Protein AF-A0A7W5TF70-F1 (afdb_monomer)

Structure (mmCIF, N/CA/C/O backbone):
data_AF-A0A7W5TF70-F1
#
_entry.id   AF-A0A7W5TF70-F1
#
loop_
_atom_site.group_PDB
_atom_site.id
_atom_site.type_symbol
_atom_site.label_atom_id
_atom_site.label_alt_id
_atom_site.label_comp_id
_atom_site.label_asym_id
_atom_site.label_entity_id
_atom_site.label_seq_id
_atom_site.pdbx_PDB_ins_code
_atom_site.Cartn_x
_atom_site.Cartn_y
_atom_site.Cartn_z
_atom_site.occupancy
_atom_site.B_iso_or_equiv
_atom_site.auth_seq_id
_atom_site.auth_comp_id
_atom_site.auth_asym_id
_atom_site.auth_atom_id
_atom_site.pdbx_PDB_model_num
ATOM 1 N N . MET A 1 1 ? -2.219 13.545 13.052 1.00 71.56 1 MET A N 1
ATOM 2 C CA . MET A 1 1 ? -1.804 12.724 11.892 1.00 71.56 1 MET A CA 1
ATOM 3 C C . MET A 1 1 ? -2.432 11.333 11.881 1.00 71.56 1 MET A C 1
ATOM 5 O O . MET A 1 1 ? -3.115 11.033 10.917 1.00 71.56 1 MET A O 1
ATOM 9 N N . SER A 1 2 ? -2.306 10.523 12.945 1.00 83.38 2 SER A N 1
ATOM 10 C CA . SER A 1 2 ? -2.897 9.164 13.016 1.00 83.38 2 SER A CA 1
ATOM 11 C C . SER A 1 2 ? -4.393 9.092 12.643 1.00 83.38 2 SER A C 1
ATOM 13 O O . SER A 1 2 ? -4.776 8.265 11.820 1.00 83.38 2 SER A O 1
ATOM 15 N N . ALA A 1 3 ? -5.228 10.006 13.156 1.00 87.38 3 ALA A N 1
ATOM 16 C CA . ALA A 1 3 ? -6.656 10.054 12.816 1.00 87.38 3 ALA A CA 1
ATOM 17 C C . ALA A 1 3 ? -6.916 10.280 11.312 1.00 87.38 3 ALA A C 1
ATOM 19 O O . ALA A 1 3 ? -7.697 9.546 10.719 1.00 87.38 3 ALA A O 1
ATOM 20 N N . ALA A 1 4 ? -6.196 11.215 10.682 1.00 90.50 4 ALA A N 1
ATOM 21 C CA . ALA A 1 4 ? -6.334 11.504 9.253 1.00 90.50 4 ALA A CA 1
ATOM 22 C C . ALA A 1 4 ? -5.944 10.300 8.379 1.00 90.50 4 ALA A C 1
ATOM 24 O O . ALA A 1 4 ? -6.617 9.988 7.404 1.00 90.50 4 ALA A O 1
ATOM 25 N N . PHE A 1 5 ? -4.886 9.576 8.755 1.00 88.06 5 PHE A N 1
ATOM 26 C CA . PHE A 1 5 ? -4.486 8.344 8.069 1.00 88.06 5 PHE A CA 1
ATOM 27 C C . PHE A 1 5 ? -5.576 7.269 8.162 1.00 88.06 5 PHE A C 1
ATOM 29 O O . PHE A 1 5 ? -5.927 6.652 7.158 1.00 88.06 5 PHE A O 1
ATOM 36 N N . ARG A 1 6 ? -6.145 7.066 9.357 1.00 88.44 6 ARG A N 1
ATOM 37 C CA . ARG A 1 6 ? -7.239 6.105 9.556 1.00 88.44 6 ARG A CA 1
ATOM 38 C C . ARG A 1 6 ? -8.481 6.480 8.751 1.00 88.44 6 ARG A C 1
ATOM 40 O O . ARG A 1 6 ? -9.089 5.598 8.159 1.00 88.44 6 ARG A O 1
ATOM 47 N N . GLU A 1 7 ? -8.827 7.761 8.702 1.00 92.69 7 GLU A N 1
ATOM 48 C CA . GLU A 1 7 ? -9.972 8.266 7.943 1.00 92.69 7 GLU A CA 1
ATOM 49 C C . GLU A 1 7 ? -9.795 8.049 6.434 1.00 92.69 7 GLU A C 1
ATOM 51 O O . GLU A 1 7 ? -10.633 7.411 5.794 1.00 92.69 7 GLU A O 1
ATOM 56 N N . VAL A 1 8 ? -8.662 8.480 5.868 1.00 92.44 8 VAL A N 1
ATOM 57 C CA . VAL A 1 8 ? -8.370 8.313 4.435 1.00 92.44 8 VAL A CA 1
ATOM 58 C C . VAL A 1 8 ? -8.392 6.834 4.049 1.00 92.44 8 VAL A C 1
ATOM 60 O O . VAL A 1 8 ? -9.050 6.453 3.076 1.00 92.44 8 VAL A O 1
ATOM 63 N N . PHE A 1 9 ? -7.732 5.979 4.833 1.00 91.25 9 PHE A N 1
ATOM 64 C CA . PHE A 1 9 ? -7.639 4.549 4.545 1.00 91.25 9 PHE A CA 1
ATOM 65 C C . PHE A 1 9 ? -8.844 3.731 5.005 1.00 91.25 9 PHE A C 1
ATOM 67 O O . PHE A 1 9 ? -8.871 2.526 4.762 1.00 91.25 9 PHE A O 1
ATOM 74 N N . ALA A 1 10 ? -9.870 4.340 5.601 1.00 90.81 10 ALA A N 1
ATOM 75 C CA . ALA A 1 10 ? -11.168 3.689 5.755 1.00 90.81 10 ALA A CA 1
ATOM 76 C C . ALA A 1 10 ? -11.865 3.552 4.390 1.00 90.81 10 ALA A C 1
ATOM 78 O O . ALA A 1 10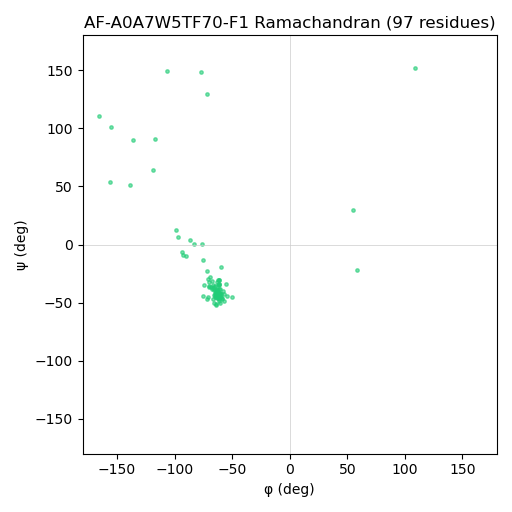 ? -12.489 2.526 4.101 1.00 90.81 10 ALA A O 1
ATOM 79 N N . THR A 1 11 ? -11.691 4.546 3.516 1.00 93.94 11 THR A N 1
ATOM 80 C CA . THR A 1 11 ? -12.325 4.588 2.194 1.00 93.94 11 THR A CA 1
ATOM 81 C C . THR A 1 11 ? -11.633 3.672 1.184 1.00 93.94 11 THR A C 1
ATOM 83 O O . THR A 1 11 ? -10.419 3.464 1.217 1.00 93.94 11 THR A O 1
ATOM 86 N N . ALA A 1 12 ? -12.397 3.130 0.233 1.00 91.31 12 ALA A N 1
ATOM 87 C CA . ALA A 1 12 ? -11.836 2.329 -0.854 1.00 91.31 12 ALA A CA 1
ATOM 88 C C . ALA A 1 12 ? -10.945 3.171 -1.790 1.00 91.31 12 ALA A C 1
ATOM 90 O O . ALA A 1 12 ? -9.909 2.697 -2.255 1.00 91.31 12 ALA A O 1
ATOM 91 N N . SER A 1 13 ? -11.313 4.430 -2.036 1.00 91.94 13 SER A N 1
ATOM 92 C CA . SER A 1 13 ? -10.537 5.354 -2.873 1.00 91.94 13 SER A CA 1
ATOM 93 C C . SER A 1 13 ? -9.189 5.703 -2.246 1.00 91.94 13 SER A C 1
ATOM 95 O O . SER A 1 13 ? -8.172 5.639 -2.930 1.00 91.94 13 SER A O 1
ATOM 97 N N . GLY A 1 14 ? -9.147 5.983 -0.939 1.00 93.44 14 GLY A N 1
ATOM 98 C CA . GLY A 1 14 ? -7.894 6.266 -0.236 1.00 93.44 14 GLY A CA 1
ATOM 99 C C . GLY A 1 14 ? -6.920 5.090 -0.275 1.00 93.44 14 GLY A C 1
ATOM 100 O O . GLY A 1 14 ? -5.726 5.287 -0.495 1.00 93.44 14 GLY A O 1
ATOM 101 N N . LYS A 1 15 ? -7.428 3.854 -0.163 1.00 94.12 15 LYS A N 1
ATOM 102 C CA . LYS A 1 15 ? -6.618 2.638 -0.349 1.00 94.12 15 LYS A CA 1
ATOM 103 C C . LYS A 1 15 ? -6.044 2.571 -1.766 1.00 94.12 15 LYS A C 1
ATOM 105 O O . LYS A 1 15 ? -4.843 2.380 -1.914 1.00 94.12 15 LYS A O 1
ATOM 110 N N . ARG A 1 16 ? -6.862 2.778 -2.807 1.00 91.88 16 ARG A N 1
ATOM 111 C CA . ARG A 1 16 ? -6.396 2.755 -4.210 1.00 91.88 16 ARG A CA 1
ATOM 112 C C . ARG A 1 16 ? -5.304 3.791 -4.475 1.00 91.88 16 ARG A C 1
ATOM 114 O O . ARG A 1 16 ? -4.279 3.449 -5.054 1.00 91.88 16 ARG A O 1
ATOM 121 N N . VAL A 1 17 ? -5.496 5.024 -4.004 1.00 93.25 17 VAL A N 1
ATOM 122 C CA . VAL A 1 17 ? -4.502 6.098 -4.155 1.00 93.25 17 VAL A CA 1
ATOM 123 C C . VAL A 1 17 ? -3.195 5.739 -3.452 1.00 93.25 17 VAL A C 1
ATOM 125 O O . VAL A 1 17 ? -2.132 5.906 -4.042 1.00 93.25 17 VAL A O 1
ATOM 128 N N . LEU A 1 18 ? -3.255 5.189 -2.235 1.00 92.50 18 LEU A N 1
ATOM 129 C CA . LEU A 1 18 ? -2.057 4.734 -1.528 1.00 92.50 18 LEU A CA 1
ATOM 130 C C . LEU A 1 18 ? -1.275 3.702 -2.347 1.00 92.50 18 LEU A C 1
ATOM 132 O O . LEU A 1 18 ? -0.064 3.835 -2.503 1.00 92.50 18 LEU A O 1
ATOM 136 N N . PHE A 1 19 ? -1.955 2.688 -2.882 1.00 91.69 19 PHE A N 1
ATOM 137 C CA . PHE A 1 19 ? -1.296 1.657 -3.682 1.00 91.69 19 PHE A CA 1
ATOM 138 C C . PHE A 1 19 ? -0.689 2.219 -4.962 1.00 91.69 19 PHE A C 1
ATOM 140 O O . PHE A 1 19 ? 0.468 1.926 -5.258 1.00 91.69 19 PHE A O 1
ATOM 147 N N . TRP A 1 20 ? -1.412 3.099 -5.651 1.00 92.44 20 TRP A N 1
ATOM 148 C CA . TRP A 1 20 ? -0.881 3.811 -6.807 1.00 92.44 20 TRP A CA 1
ATOM 149 C C . TRP A 1 20 ? 0.389 4.607 -6.454 1.00 92.44 20 TRP A C 1
ATOM 151 O O . TRP A 1 20 ? 1.378 4.540 -7.182 1.00 92.44 20 TRP A O 1
ATOM 161 N N . MET A 1 21 ? 0.417 5.295 -5.304 1.00 93.50 21 MET A N 1
ATOM 162 C CA . MET A 1 21 ? 1.607 6.014 -4.827 1.00 93.50 21 MET A CA 1
ATOM 163 C C . MET A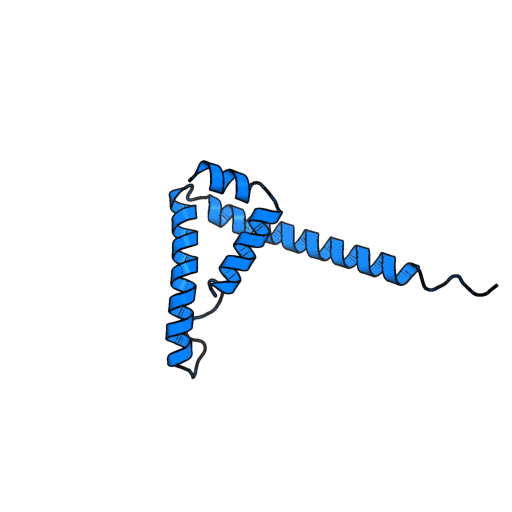 1 21 ? 2.785 5.074 -4.528 1.00 93.50 21 MET A C 1
ATOM 165 O O . MET A 1 21 ? 3.927 5.392 -4.867 1.00 93.50 21 MET A O 1
ATOM 169 N N . LEU A 1 22 ? 2.534 3.918 -3.903 1.00 93.25 22 LEU A N 1
ATOM 170 C CA . LEU A 1 22 ? 3.574 2.924 -3.603 1.00 93.25 22 LEU A CA 1
ATO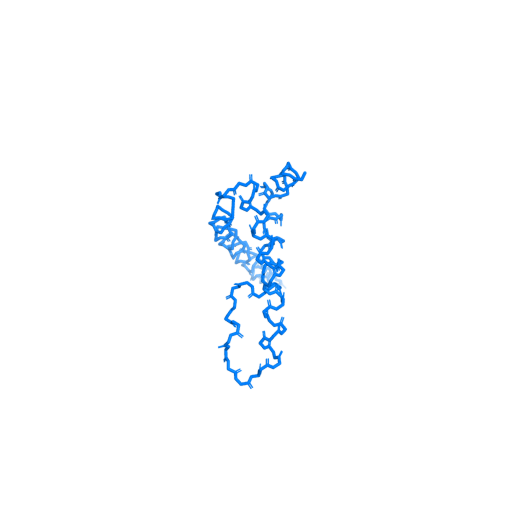M 171 C C . LEU A 1 22 ? 4.153 2.296 -4.882 1.00 93.25 22 LEU A C 1
ATOM 173 O O . LEU A 1 22 ? 5.362 2.056 -4.951 1.00 93.25 22 LEU A O 1
ATOM 177 N N . GLU A 1 23 ? 3.326 2.109 -5.912 1.00 91.19 23 GLU A N 1
ATOM 178 C CA . GLU A 1 23 ? 3.768 1.705 -7.251 1.00 91.19 23 GLU A CA 1
ATOM 179 C C . GLU A 1 23 ? 4.674 2.772 -7.888 1.00 91.19 23 GLU A C 1
ATOM 181 O O . GLU A 1 23 ? 5.752 2.430 -8.376 1.00 91.19 23 GLU A O 1
ATOM 186 N N . GLN A 1 24 ? 4.331 4.066 -7.789 1.00 92.06 24 GLN A N 1
ATOM 187 C CA . GLN A 1 24 ? 5.205 5.150 -8.278 1.00 92.06 24 GLN A CA 1
ATOM 188 C C . GLN A 1 24 ? 6.553 5.197 -7.541 1.00 92.06 24 GLN A C 1
ATOM 190 O O . GLN A 1 24 ? 7.588 5.546 -8.116 1.00 92.06 24 GLN A O 1
ATOM 195 N N . CYS A 1 25 ? 6.559 4.795 -6.268 1.00 93.56 25 CYS A N 1
ATOM 196 C CA . CYS A 1 25 ? 7.770 4.666 -5.464 1.00 93.56 25 CYS A CA 1
ATOM 197 C C . CYS A 1 25 ? 8.598 3.414 -5.808 1.00 93.56 25 CYS A C 1
ATOM 199 O O . CYS A 1 25 ? 9.636 3.198 -5.186 1.00 93.56 25 CYS A O 1
ATOM 201 N N . ALA A 1 26 ? 8.172 2.590 -6.773 1.00 90.00 26 ALA A N 1
ATOM 202 C CA . ALA A 1 26 ? 8.825 1.340 -7.161 1.00 90.00 26 ALA A CA 1
ATOM 203 C C . ALA A 1 26 ? 9.034 0.366 -5.982 1.00 90.00 26 ALA A C 1
ATOM 205 O O . ALA A 1 26 ? 9.988 -0.413 -5.973 1.00 90.00 26 ALA A O 1
ATOM 206 N N . VAL A 1 27 ? 8.151 0.410 -4.973 1.00 90.81 27 VAL A N 1
ATOM 207 C CA . VAL A 1 27 ? 8.255 -0.400 -3.740 1.00 90.81 27 VAL A CA 1
ATOM 208 C C . VAL A 1 27 ? 8.202 -1.899 -4.032 1.00 90.81 27 VAL A C 1
ATOM 210 O O . VAL A 1 27 ? 8.817 -2.682 -3.316 1.00 90.81 27 VAL A O 1
ATOM 213 N N . TYR A 1 28 ? 7.492 -2.287 -5.090 1.00 86.25 28 TYR A N 1
ATOM 214 C CA . TYR A 1 28 ? 7.293 -3.681 -5.488 1.00 86.25 28 TYR A CA 1
ATOM 215 C C . TYR A 1 28 ? 8.255 -4.149 -6.591 1.00 86.25 28 TYR A C 1
ATOM 217 O O . TYR A 1 28 ? 8.083 -5.244 -7.114 1.00 86.25 28 TYR A O 1
ATOM 225 N N . GLN A 1 29 ? 9.233 -3.325 -6.979 1.00 85.75 29 GLN A N 1
ATOM 226 C CA . GLN A 1 29 ? 10.203 -3.651 -8.026 1.00 85.75 29 GLN A CA 1
ATOM 227 C C . GLN A 1 29 ? 11.578 -3.962 -7.433 1.00 85.75 29 GLN A C 1
ATOM 229 O O . GLN A 1 29 ? 11.981 -3.392 -6.417 1.00 85.75 29 GLN A O 1
ATOM 234 N N . GLU A 1 30 ? 12.332 -4.830 -8.101 1.00 82.62 30 GLU A N 1
ATOM 235 C CA . GLU A 1 30 ? 13.733 -5.063 -7.764 1.00 82.62 30 GLU A CA 1
ATOM 236 C C . GLU A 1 30 ? 14.587 -3.863 -8.180 1.00 82.62 30 GLU A C 1
ATOM 238 O O . GLU A 1 30 ? 14.525 -3.391 -9.314 1.00 82.62 30 GLU A O 1
ATOM 243 N N . ALA A 1 31 ? 15.409 -3.359 -7.257 1.00 77.69 31 ALA A N 1
ATOM 244 C CA . ALA A 1 31 ? 16.287 -2.225 -7.541 1.00 77.69 31 ALA A CA 1
ATOM 245 C C . ALA A 1 31 ? 17.463 -2.591 -8.469 1.00 77.69 31 ALA A C 1
ATOM 247 O O . ALA A 1 31 ? 18.009 -1.708 -9.126 1.00 77.69 31 ALA A O 1
ATOM 248 N N . TYR A 1 32 ? 17.841 -3.873 -8.529 1.00 78.38 32 TYR A N 1
ATOM 249 C CA . TYR A 1 32 ? 19.008 -4.382 -9.256 1.00 78.38 32 TYR A CA 1
ATOM 250 C C . TYR A 1 32 ? 18.594 -5.369 -10.357 1.00 78.38 32 TYR A C 1
ATOM 252 O O . TYR A 1 32 ? 18.948 -6.540 -10.313 1.00 78.38 32 TYR A O 1
ATOM 260 N N . ALA A 1 33 ? 17.849 -4.891 -11.354 1.00 77.12 33 ALA A N 1
ATOM 261 C CA . ALA A 1 33 ? 17.372 -5.716 -12.472 1.00 77.12 33 ALA A CA 1
ATOM 262 C C . ALA A 1 33 ? 18.362 -5.833 -13.660 1.00 77.12 33 ALA A C 1
ATOM 264 O O . ALA A 1 33 ? 18.033 -6.450 -14.667 1.00 77.12 33 ALA A O 1
ATOM 265 N N . GLY A 1 34 ? 19.571 -5.261 -13.554 1.00 66.69 34 GLY A N 1
ATOM 266 C CA . GLY A 1 34 ? 20.635 -5.378 -14.565 1.00 66.69 34 GLY A CA 1
ATOM 267 C C . GLY A 1 34 ? 20.941 -4.112 -15.390 1.00 66.69 34 GLY A C 1
ATOM 268 O O . GLY A 1 34 ? 20.108 -3.230 -15.579 1.00 66.69 34 GLY A O 1
ATOM 269 N N . GLU A 1 35 ? 22.204 -4.053 -15.828 1.00 57.28 35 GLU A N 1
ATOM 270 C CA . GLU A 1 35 ? 22.915 -3.172 -16.786 1.00 57.28 35 GLU A CA 1
ATOM 271 C C . GLU A 1 35 ? 22.978 -1.641 -16.601 1.00 57.28 35 GLU A C 1
ATOM 273 O O . GLU A 1 35 ? 23.938 -1.035 -17.077 1.00 57.28 35 GLU A O 1
ATOM 278 N N . LEU A 1 36 ? 22.087 -0.979 -15.857 1.00 60.22 36 LEU A N 1
ATOM 279 C CA . LEU A 1 36 ? 22.139 0.491 -15.709 1.00 60.22 36 LEU A CA 1
ATOM 280 C C . LEU A 1 36 ? 22.380 0.936 -14.256 1.00 60.22 36 LEU A C 1
ATOM 282 O O . LEU A 1 36 ? 21.449 1.200 -13.491 1.00 60.22 36 LEU A O 1
ATOM 286 N N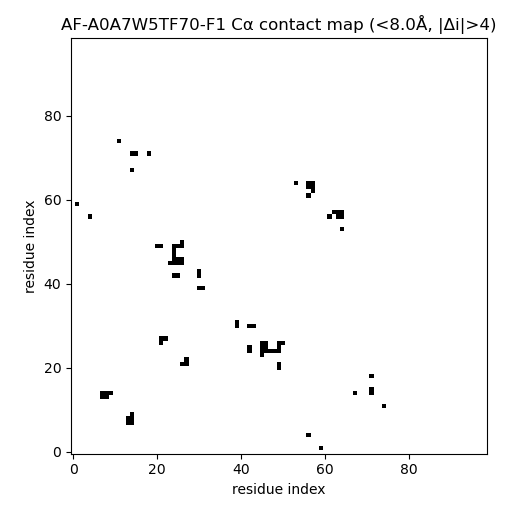 . GLY A 1 37 ? 23.654 1.106 -13.880 1.00 60.50 37 GLY A N 1
ATOM 287 C CA . GLY A 1 37 ? 24.060 1.597 -12.550 1.00 60.50 37 GLY A CA 1
ATOM 288 C C . GLY A 1 37 ? 23.429 2.946 -12.157 1.00 60.50 37 GLY A C 1
ATOM 289 O O . GLY A 1 37 ? 23.035 3.136 -11.007 1.00 60.50 37 GLY A O 1
ATOM 290 N N . ASN A 1 38 ? 23.208 3.852 -13.119 1.00 63.53 38 ASN A N 1
ATOM 291 C CA . ASN A 1 38 ? 22.504 5.121 -12.869 1.00 63.53 38 ASN A CA 1
ATOM 292 C C . ASN A 1 38 ? 21.002 4.940 -12.580 1.00 63.53 38 ASN A C 1
ATOM 294 O O . ASN A 1 38 ? 20.448 5.641 -11.731 1.00 63.53 38 ASN A O 1
ATOM 298 N N . ALA A 1 39 ? 20.336 3.984 -13.234 1.00 73.38 39 ALA A N 1
ATOM 299 C CA . ALA A 1 39 ? 18.919 3.699 -12.996 1.00 73.38 39 ALA A CA 1
ATOM 300 C C . ALA A 1 39 ? 18.685 3.078 -11.606 1.00 73.38 39 ALA A C 1
ATOM 302 O O . ALA A 1 39 ? 17.637 3.292 -10.990 1.00 73.38 39 ALA A O 1
ATOM 303 N N . THR A 1 40 ? 19.690 2.375 -11.080 1.00 81.06 40 THR A N 1
ATOM 304 C CA . THR A 1 40 ? 19.658 1.756 -9.749 1.00 81.06 40 THR A CA 1
ATOM 305 C C . THR A 1 40 ? 19.562 2.813 -8.644 1.00 81.06 40 THR A C 1
ATOM 307 O O . THR A 1 40 ? 18.659 2.754 -7.810 1.00 81.06 40 THR A O 1
ATOM 310 N N . HIS A 1 41 ? 20.434 3.830 -8.651 1.00 82.75 41 HIS A N 1
ATOM 311 C CA . HIS A 1 41 ? 20.421 4.885 -7.626 1.00 82.75 41 HIS A CA 1
ATOM 312 C C . HIS A 1 41 ? 19.126 5.703 -7.635 1.00 82.75 41 HIS A C 1
ATOM 314 O O . HIS A 1 41 ? 18.571 5.999 -6.575 1.00 82.75 41 HIS A O 1
ATOM 320 N N . TYR A 1 42 ? 18.606 6.016 -8.824 1.00 84.56 42 TYR A N 1
ATOM 321 C CA . TYR A 1 42 ? 17.314 6.683 -8.963 1.00 84.56 42 TYR A CA 1
ATOM 322 C C . TYR A 1 42 ? 16.167 5.830 -8.394 1.00 84.56 42 TYR A C 1
ATOM 324 O O . TYR A 1 42 ? 15.326 6.326 -7.640 1.00 84.56 42 TYR A O 1
ATOM 332 N N . THR A 1 43 ? 16.160 4.527 -8.687 1.00 87.00 43 THR A N 1
ATOM 333 C CA . THR A 1 43 ? 15.146 3.587 -8.182 1.00 87.00 43 THR A CA 1
ATOM 334 C C . THR A 1 43 ? 15.216 3.437 -6.665 1.00 87.00 43 THR A C 1
ATOM 336 O O . THR A 1 43 ? 14.189 3.536 -5.995 1.00 87.00 43 THR A O 1
ATOM 339 N N . LEU A 1 44 ? 16.417 3.314 -6.094 1.00 88.44 44 LEU A N 1
ATOM 340 C CA . LEU A 1 44 ? 16.619 3.279 -4.643 1.00 88.44 44 LEU A CA 1
ATOM 341 C C . LEU A 1 44 ? 16.127 4.558 -3.954 1.00 88.44 44 LEU A C 1
ATOM 343 O O . LEU A 1 44 ? 15.535 4.476 -2.874 1.00 88.44 44 LEU A O 1
ATOM 347 N N . GLY A 1 45 ? 16.325 5.723 -4.581 1.00 89.31 45 GLY A N 1
ATOM 348 C CA . GLY A 1 45 ? 15.801 7.003 -4.101 1.00 89.31 45 GLY A CA 1
ATOM 349 C C . GLY A 1 45 ? 14.273 7.010 -4.016 1.00 89.31 45 GLY A C 1
ATOM 350 O O . GLY A 1 45 ? 13.718 7.308 -2.955 1.00 89.31 45 GLY A O 1
ATOM 351 N N . LYS A 1 46 ? 13.588 6.598 -5.092 1.00 91.19 46 LYS A N 1
ATOM 352 C CA . LYS A 1 46 ? 12.117 6.467 -5.121 1.00 91.19 46 LYS A CA 1
ATOM 353 C C . LYS A 1 46 ? 11.607 5.485 -4.065 1.00 91.19 46 LYS A C 1
ATOM 355 O O . LYS A 1 46 ? 10.700 5.810 -3.298 1.00 91.19 46 LYS A O 1
ATOM 360 N N . GLN A 1 47 ? 12.252 4.327 -3.953 1.00 93.62 47 GLN A N 1
ATOM 361 C CA . GLN A 1 47 ? 11.894 3.325 -2.952 1.00 93.62 47 GLN A CA 1
ATOM 362 C C . GLN A 1 47 ? 12.094 3.829 -1.524 1.00 93.62 47 GLN A C 1
ATOM 364 O O . GLN A 1 47 ? 11.336 3.458 -0.630 1.00 93.62 47 GLN A O 1
ATOM 369 N N . GLY A 1 48 ? 13.086 4.692 -1.289 1.00 94.12 48 GLY A N 1
ATOM 370 C CA . GLY A 1 48 ? 13.291 5.341 0.003 1.00 94.12 48 GLY A CA 1
ATOM 371 C C . GLY A 1 48 ? 12.066 6.137 0.457 1.00 94.12 48 GLY A C 1
ATOM 372 O O . GLY A 1 48 ? 11.691 6.059 1.626 1.00 94.12 48 GLY A O 1
ATOM 373 N N . VAL A 1 49 ? 11.402 6.841 -0.462 1.00 93.19 49 VAL A N 1
ATOM 374 C CA . VAL A 1 49 ? 10.163 7.582 -0.173 1.00 93.19 49 VAL A CA 1
ATOM 375 C C . VAL A 1 49 ? 9.021 6.621 0.166 1.00 93.19 49 VAL A C 1
ATOM 377 O O . VAL A 1 49 ? 8.368 6.794 1.195 1.00 93.19 49 VAL A O 1
ATOM 380 N N . GLY A 1 50 ? 8.835 5.562 -0.628 1.00 94.12 50 GLY A N 1
ATOM 381 C CA . GLY A 1 50 ? 7.817 4.541 -0.360 1.00 94.12 50 GLY A CA 1
ATOM 382 C C . GLY A 1 50 ? 8.015 3.830 0.984 1.00 94.12 50 GLY A C 1
ATOM 383 O O . GLY A 1 50 ? 7.066 3.664 1.747 1.00 94.12 50 GLY A O 1
ATOM 384 N N . ARG A 1 51 ? 9.264 3.492 1.336 1.00 95.12 51 ARG A N 1
ATOM 385 C CA . ARG A 1 51 ? 9.608 2.894 2.637 1.00 95.12 51 ARG A CA 1
ATOM 386 C C . ARG A 1 51 ? 9.315 3.829 3.811 1.00 95.12 51 ARG A C 1
ATOM 388 O O . ARG A 1 51 ? 8.840 3.357 4.838 1.00 95.12 51 ARG A O 1
ATOM 395 N N . ARG A 1 52 ? 9.547 5.140 3.670 1.00 94.88 52 ARG A N 1
ATOM 396 C CA . ARG A 1 52 ?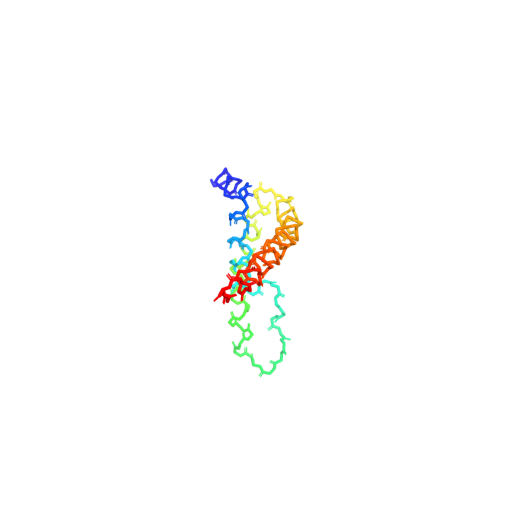 9.184 6.126 4.708 1.00 94.88 52 ARG A CA 1
ATOM 397 C C . ARG A 1 52 ? 7.676 6.202 4.916 1.00 94.88 52 ARG A C 1
ATOM 399 O O . ARG A 1 52 ? 7.235 6.290 6.055 1.00 94.88 52 ARG A O 1
ATOM 406 N N . LEU A 1 53 ? 6.896 6.134 3.837 1.00 92.31 53 LEU A N 1
ATOM 407 C CA . LEU A 1 53 ? 5.440 6.099 3.937 1.00 92.31 53 LEU A CA 1
ATOM 408 C C . LEU A 1 53 ? 4.966 4.837 4.669 1.00 92.31 53 LEU A C 1
ATOM 410 O O . LEU A 1 53 ? 4.166 4.945 5.590 1.00 92.31 53 LEU A O 1
ATOM 414 N N . ILE A 1 54 ? 5.505 3.663 4.324 1.00 93.69 54 ILE A N 1
ATOM 415 C CA . ILE A 1 54 ? 5.189 2.402 5.018 1.00 93.69 54 ILE A CA 1
ATOM 416 C C . ILE A 1 54 ? 5.582 2.467 6.498 1.00 93.69 54 ILE A C 1
ATOM 418 O O . ILE A 1 54 ? 4.794 2.064 7.347 1.00 93.69 54 ILE A O 1
ATOM 422 N N . ALA A 1 55 ? 6.755 3.016 6.821 1.00 94.50 55 ALA A N 1
ATOM 423 C CA . ALA A 1 55 ? 7.187 3.190 8.206 1.00 94.50 55 ALA A CA 1
ATOM 424 C C . ALA A 1 55 ? 6.245 4.114 8.999 1.00 94.50 55 ALA A C 1
ATOM 426 O O . ALA A 1 55 ? 5.999 3.879 10.177 1.00 94.50 55 ALA A O 1
ATOM 427 N N . GLU A 1 56 ? 5.676 5.140 8.362 1.00 92.69 56 GLU A N 1
ATOM 428 C CA . GLU A 1 56 ? 4.673 5.996 9.001 1.00 92.69 56 GLU A CA 1
ATOM 429 C C . GLU A 1 56 ? 3.356 5.243 9.256 1.00 92.69 56 GLU A C 1
ATOM 431 O O . GLU A 1 56 ? 2.745 5.431 10.309 1.00 92.69 56 GLU A O 1
ATOM 436 N N . LEU A 1 57 ? 2.941 4.349 8.346 1.00 92.25 57 LEU A N 1
ATOM 437 C CA . LEU A 1 57 ? 1.798 3.452 8.577 1.00 92.25 57 LEU A CA 1
ATOM 438 C C . LEU A 1 57 ? 2.052 2.526 9.769 1.00 92.25 57 LEU A C 1
ATOM 440 O O . LEU A 1 57 ? 1.195 2.417 10.642 1.00 92.25 57 LEU A O 1
ATOM 444 N N . ASP A 1 58 ? 3.232 1.911 9.815 1.00 93.44 58 ASP A N 1
ATOM 445 C CA . ASP A 1 58 ? 3.651 0.998 10.881 1.00 93.44 58 ASP A CA 1
ATOM 446 C C . ASP A 1 58 ? 3.701 1.702 12.245 1.00 93.44 58 ASP A C 1
ATOM 448 O O . ASP A 1 58 ? 3.168 1.210 13.238 1.00 93.44 58 ASP A O 1
ATOM 452 N N . ARG A 1 59 ? 4.222 2.935 12.278 1.00 93.25 59 ARG A N 1
ATOM 453 C CA . ARG A 1 59 ? 4.241 3.787 13.474 1.00 93.25 59 ARG A CA 1
ATOM 454 C C . ARG A 1 59 ? 2.841 4.117 13.996 1.00 93.25 59 ARG A C 1
ATOM 456 O O . ARG A 1 59 ? 2.662 4.299 15.200 1.00 93.25 59 ARG A O 1
ATOM 463 N N . ILE A 1 60 ? 1.860 4.269 13.106 1.00 91.50 60 ILE A N 1
ATOM 464 C CA . ILE A 1 60 ? 0.466 4.550 13.473 1.00 91.50 60 ILE A CA 1
ATOM 465 C C . ILE A 1 60 ? -0.217 3.297 14.020 1.00 91.50 60 ILE A C 1
ATOM 467 O O . ILE A 1 60 ? -0.974 3.383 14.993 1.00 91.50 60 ILE A O 1
ATOM 471 N N . ASP A 1 61 ? -0.006 2.172 13.343 1.00 90.75 61 ASP A N 1
ATOM 472 C CA . ASP A 1 61 ? -0.591 0.871 13.637 1.00 90.75 61 ASP A CA 1
ATOM 473 C C . ASP A 1 61 ? 0.174 -0.206 12.845 1.00 90.75 61 ASP A C 1
ATOM 475 O O . ASP A 1 61 ? 0.017 -0.281 11.621 1.00 90.75 61 ASP A O 1
ATOM 479 N N . PRO A 1 62 ? 0.952 -1.075 13.516 1.00 93.31 62 PRO A N 1
ATOM 480 C CA . PRO A 1 62 ? 1.783 -2.076 12.843 1.00 93.31 62 PRO A CA 1
ATOM 481 C C . PRO A 1 62 ? 1.001 -3.064 11.969 1.00 93.31 62 PRO A C 1
ATOM 483 O O . PRO A 1 62 ? 1.540 -3.707 11.070 1.00 93.31 62 PRO A O 1
ATOM 486 N N . THR A 1 63 ? -0.307 -3.191 12.204 1.00 93.25 63 THR A N 1
ATOM 487 C CA . THR A 1 63 ? -1.177 -4.085 11.433 1.00 93.25 63 THR A CA 1
ATOM 488 C C . THR A 1 63 ? -1.797 -3.409 10.211 1.00 93.25 63 THR A C 1
ATOM 490 O O . THR A 1 63 ? -2.377 -4.087 9.360 1.00 93.25 63 THR A O 1
ATOM 493 N 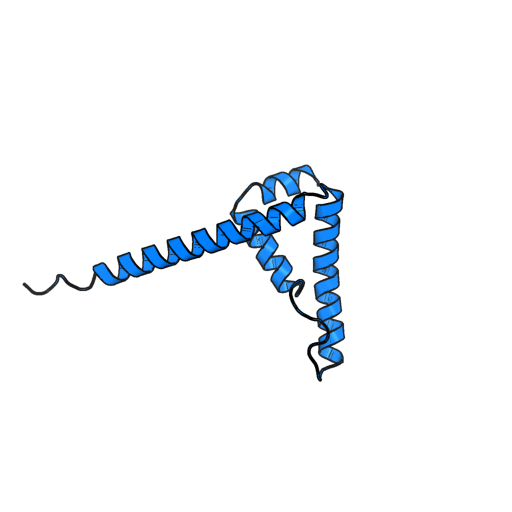N . LEU A 1 64 ? -1.671 -2.085 10.080 1.00 91.00 64 LEU A N 1
ATOM 494 C CA . LEU A 1 64 ? -2.353 -1.305 9.051 1.00 91.00 64 LEU A CA 1
ATOM 495 C C . LEU A 1 64 ? -1.863 -1.650 7.647 1.00 91.00 64 LEU A C 1
ATOM 497 O O . LEU A 1 64 ? -2.681 -1.952 6.781 1.00 91.00 64 LEU A O 1
ATOM 501 N N . TYR A 1 65 ? -0.548 -1.653 7.417 1.00 91.38 65 TYR A N 1
ATOM 502 C CA . TYR A 1 65 ? 0.000 -1.968 6.096 1.00 91.38 65 TYR A CA 1
ATOM 503 C C . TYR A 1 65 ? -0.285 -3.422 5.660 1.00 91.38 65 TYR A C 1
ATOM 505 O O . TYR A 1 65 ? -0.803 -3.602 4.555 1.00 91.38 65 TYR A O 1
ATOM 513 N N . PRO A 1 66 ? -0.098 -4.453 6.513 1.00 92.50 66 PRO A N 1
ATOM 514 C CA . PRO A 1 66 ? -0.548 -5.813 6.206 1.00 92.50 66 PRO A CA 1
ATOM 515 C C . PRO A 1 66 ? -2.040 -5.907 5.854 1.00 92.50 66 PRO A C 1
ATOM 517 O O . PRO A 1 66 ? -2.406 -6.537 4.865 1.00 92.50 66 PRO A O 1
ATOM 520 N N . ARG A 1 67 ? -2.922 -5.239 6.610 1.00 92.12 67 ARG A N 1
ATOM 521 C CA . ARG A 1 67 ? -4.366 -5.233 6.315 1.00 92.12 67 ARG A CA 1
ATOM 522 C C . ARG A 1 67 ? -4.697 -4.542 4.995 1.00 92.12 67 ARG A C 1
ATOM 524 O O . ARG A 1 67 ? -5.606 -4.978 4.293 1.00 92.12 67 ARG A O 1
ATOM 531 N N . LEU A 1 68 ? -3.974 -3.480 4.651 1.00 91.00 68 LEU A N 1
ATOM 532 C CA . LEU A 1 68 ? -4.132 -2.785 3.375 1.00 91.00 68 LEU A CA 1
ATOM 533 C C . LEU A 1 68 ? -3.732 -3.676 2.193 1.00 91.00 68 LEU A C 1
ATOM 535 O O . LEU A 1 68 ? -4.430 -3.668 1.180 1.00 91.00 68 LEU A O 1
ATOM 539 N N . LEU A 1 69 ? -2.667 -4.474 2.335 1.00 90.25 69 LEU A N 1
ATOM 540 C CA . LEU A 1 69 ? -2.232 -5.446 1.321 1.00 90.25 69 LEU A CA 1
ATOM 541 C C . LEU A 1 69 ? -3.277 -6.534 1.053 1.00 90.25 69 LEU A C 1
ATOM 543 O O . LEU A 1 69 ? -3.437 -6.963 -0.086 1.00 90.25 69 LEU A O 1
ATOM 547 N N . LEU A 1 70 ? -4.019 -6.954 2.075 1.00 91.00 70 LEU A N 1
ATOM 548 C CA . LEU A 1 70 ? -5.133 -7.886 1.892 1.00 91.00 70 LEU A CA 1
ATOM 549 C C . LEU A 1 70 ? -6.313 -7.197 1.195 1.00 91.00 70 LEU A C 1
ATOM 551 O O . LEU A 1 70 ? -6.825 -7.696 0.197 1.00 91.00 70 LEU A O 1
ATOM 555 N N . ALA A 1 71 ? -6.679 -5.997 1.650 1.00 89.44 71 ALA A N 1
ATOM 556 C CA . ALA A 1 71 ? -7.812 -5.257 1.101 1.00 89.44 71 ALA A CA 1
ATOM 557 C C . ALA A 1 71 ? -7.651 -4.896 -0.388 1.00 89.44 71 ALA A C 1
ATOM 559 O O . ALA A 1 71 ? -8.646 -4.792 -1.101 1.00 89.44 71 ALA A O 1
ATOM 560 N N . ILE A 1 72 ? -6.427 -4.681 -0.885 1.00 85.94 72 ILE A N 1
ATOM 561 C CA . ILE A 1 72 ? -6.223 -4.355 -2.305 1.00 85.94 72 ILE A CA 1
ATOM 562 C C . ILE A 1 72 ? -6.470 -5.549 -3.226 1.00 85.94 72 ILE A C 1
ATOM 564 O O . ILE A 1 72 ? -6.901 -5.343 -4.358 1.00 85.94 72 ILE A O 1
ATOM 568 N N . ALA A 1 73 ?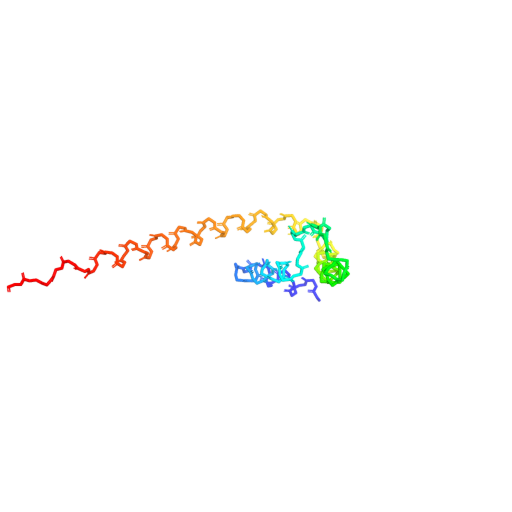 -6.236 -6.779 -2.762 1.00 85.56 73 ALA A N 1
ATOM 569 C CA . ALA A 1 73 ? -6.559 -7.969 -3.542 1.00 85.56 73 ALA A CA 1
ATOM 570 C C . ALA A 1 73 ? -8.072 -8.029 -3.808 1.00 85.56 73 ALA A C 1
ATOM 572 O O . ALA A 1 73 ? -8.492 -8.184 -4.957 1.00 85.56 73 ALA A O 1
ATOM 573 N N . ASP A 1 74 ? -8.871 -7.769 -2.771 1.00 87.88 74 ASP A N 1
ATOM 574 C CA . ASP A 1 74 ? -10.332 -7.702 -2.862 1.00 87.88 74 ASP A CA 1
ATOM 575 C C . ASP A 1 74 ? -10.794 -6.550 -3.767 1.00 87.88 74 ASP A C 1
ATOM 577 O O . ASP A 1 74 ? -11.673 -6.720 -4.617 1.00 87.88 74 ASP A O 1
ATOM 581 N N . LEU A 1 75 ? -10.174 -5.370 -3.637 1.00 86.62 75 LEU A N 1
ATOM 582 C CA . LEU A 1 75 ? -10.488 -4.215 -4.484 1.00 86.62 75 LEU A CA 1
ATOM 583 C C . LEU A 1 75 ? -10.167 -4.484 -5.958 1.00 86.62 75 LEU A C 1
ATOM 585 O O . LEU A 1 75 ? -11.000 -4.199 -6.812 1.00 86.62 75 LEU A O 1
ATOM 589 N N . LYS A 1 76 ? -9.012 -5.086 -6.263 1.00 85.12 76 LYS A N 1
ATOM 590 C CA . LYS A 1 76 ? -8.630 -5.457 -7.636 1.00 85.12 76 LYS A CA 1
ATOM 591 C C . LYS A 1 76 ? -9.586 -6.493 -8.228 1.00 85.12 76 LYS A C 1
ATOM 593 O O . LYS A 1 76 ? -9.936 -6.391 -9.401 1.00 85.12 76 LYS A O 1
ATOM 598 N N . ALA A 1 77 ? -10.031 -7.468 -7.433 1.00 86.69 77 ALA A N 1
ATOM 599 C CA . ALA A 1 77 ? -11.023 -8.446 -7.874 1.00 86.69 77 ALA A CA 1
ATOM 600 C C . ALA A 1 77 ? -12.373 -7.779 -8.188 1.00 86.69 77 ALA A C 1
ATOM 602 O O . ALA A 1 77 ? -12.973 -8.058 -9.227 1.00 86.69 77 ALA A O 1
ATOM 603 N N . THR A 1 78 ? -12.804 -6.849 -7.333 1.00 85.56 78 THR A N 1
ATOM 604 C CA . THR A 1 78 ? -14.039 -6.076 -7.522 1.00 85.56 78 THR A CA 1
ATOM 605 C C . THR A 1 78 ? -13.965 -5.189 -8.765 1.00 85.56 78 THR A C 1
ATOM 607 O O . THR A 1 78 ? -14.892 -5.183 -9.571 1.00 85.56 78 THR A O 1
ATOM 610 N N . ASP A 1 79 ? -12.846 -4.490 -8.968 1.00 84.12 79 ASP A N 1
ATOM 611 C CA . ASP A 1 79 ? -12.631 -3.622 -10.131 1.00 84.12 79 ASP A CA 1
ATOM 612 C C . ASP A 1 79 ? -12.618 -4.435 -11.435 1.00 84.12 79 ASP A C 1
ATOM 614 O O . ASP A 1 79 ? -13.216 -4.026 -12.429 1.00 84.12 79 ASP A O 1
ATOM 618 N N . LYS A 1 80 ? -12.014 -5.631 -11.422 1.00 85.00 80 LYS A N 1
ATOM 619 C CA . LYS A 1 80 ? -12.026 -6.550 -12.569 1.00 85.00 80 LYS A CA 1
ATOM 620 C C . LYS A 1 80 ? -13.437 -7.043 -12.897 1.00 85.00 80 LYS A C 1
ATOM 622 O O . LYS A 1 80 ? -13.80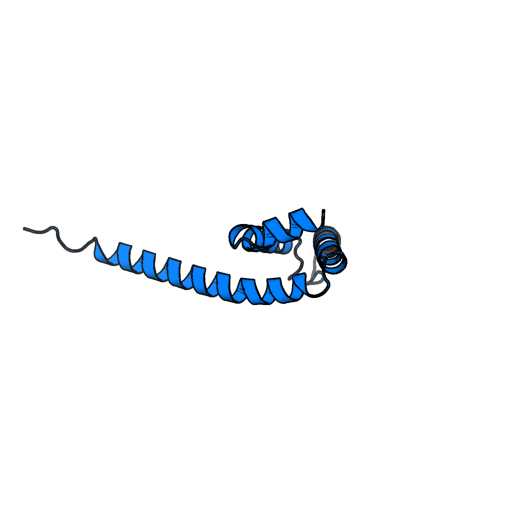2 -7.093 -14.068 1.00 85.00 80 LYS A O 1
ATOM 627 N N . ALA A 1 81 ? -14.228 -7.401 -11.885 1.00 84.69 81 ALA A N 1
ATOM 628 C CA . ALA A 1 81 ? -15.618 -7.812 -12.071 1.00 84.69 81 ALA A CA 1
ATOM 629 C C . ALA A 1 81 ? -16.490 -6.668 -12.617 1.00 84.69 81 ALA A C 1
ATOM 631 O O . ALA A 1 81 ? -17.258 -6.889 -13.549 1.00 84.69 81 ALA A O 1
ATOM 632 N N . ALA A 1 82 ? -16.323 -5.448 -12.098 1.00 84.94 82 ALA A N 1
ATOM 633 C CA . ALA A 1 82 ? -17.045 -4.269 -12.575 1.00 84.94 82 ALA A CA 1
ATOM 634 C C . ALA A 1 82 ? -16.656 -3.876 -14.011 1.00 84.94 82 ALA A C 1
ATOM 636 O O . ALA A 1 82 ? -17.510 -3.473 -14.795 1.00 84.94 82 ALA A O 1
ATOM 637 N N . ALA A 1 83 ? -15.379 -4.005 -14.384 1.00 84.94 83 ALA A N 1
ATOM 638 C CA . ALA A 1 83 ? -14.945 -3.791 -15.764 1.00 84.94 83 ALA A CA 1
ATOM 639 C C . ALA A 1 83 ? -15.543 -4.845 -16.713 1.00 84.94 83 ALA A C 1
ATOM 641 O O . ALA A 1 83 ? -16.011 -4.505 -17.794 1.00 84.94 83 ALA A O 1
ATOM 642 N N . ALA A 1 84 ? -15.580 -6.111 -16.286 1.00 85.44 84 ALA A N 1
ATOM 643 C CA . ALA A 1 84 ? -16.157 -7.195 -17.075 1.00 85.44 84 ALA A CA 1
ATOM 644 C C . ALA A 1 84 ? -17.681 -7.084 -17.240 1.00 85.44 84 ALA A C 1
ATOM 646 O O . ALA A 1 84 ? -18.198 -7.532 -18.257 1.00 85.44 84 ALA A O 1
ATOM 647 N N . SER A 1 85 ? -18.409 -6.519 -16.268 1.00 81.12 85 SER A N 1
ATOM 648 C CA . SER A 1 85 ? -19.849 -6.277 -16.428 1.00 81.12 85 SER A CA 1
ATOM 649 C C . SER A 1 85 ? -20.118 -5.154 -17.428 1.00 81.12 85 SER A C 1
ATOM 651 O O . SER A 1 85 ? -20.914 -5.350 -18.332 1.00 81.12 85 SER A O 1
ATOM 653 N N . ARG A 1 86 ? -19.387 -4.033 -17.338 1.00 81.56 86 ARG A N 1
ATOM 654 C CA . ARG A 1 86 ? -19.530 -2.905 -18.276 1.00 81.56 86 ARG A CA 1
ATOM 655 C C . ARG A 1 86 ? -19.256 -3.309 -19.722 1.00 81.56 86 ARG A C 1
ATOM 657 O O . ARG A 1 86 ? -20.027 -2.955 -20.598 1.00 81.56 86 ARG A O 1
ATOM 664 N N . ALA A 1 87 ? -18.216 -4.111 -19.951 1.00 79.62 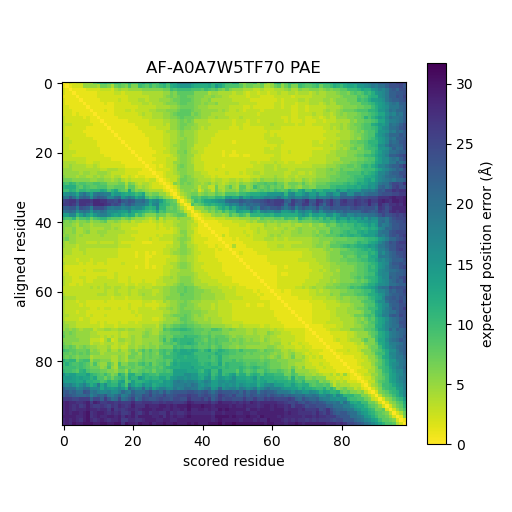87 ALA A N 1
ATOM 665 C CA . ALA A 1 87 ? -17.910 -4.624 -21.285 1.00 79.62 87 ALA A CA 1
ATOM 666 C C . ALA A 1 87 ? -19.045 -5.495 -21.865 1.00 79.62 87 ALA A C 1
ATOM 668 O O . ALA A 1 87 ? -19.282 -5.469 -23.064 1.00 79.62 87 ALA A O 1
ATOM 669 N N . LYS A 1 88 ? -19.771 -6.245 -21.023 1.00 74.44 88 LYS A N 1
ATOM 670 C CA . LYS A 1 88 ? -20.928 -7.043 -21.464 1.00 74.44 88 LYS A CA 1
ATOM 671 C C . LYS A 1 88 ? -22.160 -6.195 -21.761 1.00 74.44 88 LYS A C 1
ATOM 673 O O . LYS A 1 88 ? -22.923 -6.557 -22.648 1.00 74.44 88 LYS A O 1
ATOM 678 N N . ASP A 1 89 ? -22.358 -5.116 -21.008 1.00 72.44 89 ASP A N 1
ATOM 679 C CA . ASP A 1 89 ? -23.460 -4.183 -21.245 1.00 72.44 89 ASP A CA 1
ATOM 680 C C . ASP A 1 89 ? -23.246 -3.432 -22.577 1.00 72.44 89 ASP A C 1
ATOM 682 O O . ASP A 1 89 ? -24.186 -3.277 -23.348 1.00 72.44 89 ASP A O 1
ATOM 686 N N . GLU A 1 90 ? -21.999 -3.068 -22.902 1.00 64.00 90 GLU A N 1
ATOM 687 C CA . GLU A 1 90 ? -21.624 -2.403 -24.164 1.00 64.00 90 GLU A CA 1
ATOM 688 C C . GLU A 1 90 ? -21.729 -3.327 -25.400 1.00 64.00 90 GLU A C 1
ATOM 690 O O . GLU A 1 90 ? -22.079 -2.866 -26.482 1.00 64.00 90 GLU A O 1
ATOM 695 N N . GLU A 1 91 ? -21.490 -4.639 -25.264 1.00 58.62 91 GLU A N 1
ATOM 696 C CA . GLU A 1 91 ? -21.659 -5.621 -26.357 1.00 58.62 91 GLU A CA 1
ATOM 697 C C . GLU A 1 91 ? -23.137 -5.972 -26.655 1.00 58.62 91 GLU A C 1
ATOM 699 O O . GLU A 1 91 ? -23.428 -6.593 -27.678 1.00 58.62 91 GLU A O 1
ATOM 704 N N . GLY A 1 92 ? -24.077 -5.601 -25.775 1.00 56.81 92 GLY A N 1
ATOM 705 C CA . GLY A 1 92 ? -25.510 -5.894 -25.911 1.00 56.81 92 GLY A CA 1
ATOM 706 C C . GLY A 1 92 ? -26.345 -4.810 -26.603 1.00 56.81 92 GLY A C 1
ATOM 707 O O . GLY A 1 92 ? -27.511 -5.063 -26.900 1.00 56.81 92 GLY A O 1
ATOM 708 N N . GLU A 1 93 ? -25.786 -3.623 -26.858 1.00 54.25 93 GLU A N 1
ATOM 709 C CA . GLU A 1 93 ? -26.521 -2.477 -27.427 1.00 54.25 93 GLU A CA 1
ATOM 710 C C . GLU A 1 93 ? -26.434 -2.366 -28.964 1.00 54.25 93 GLU A C 1
ATOM 712 O O . GLU A 1 93 ? -27.148 -1.560 -29.555 1.00 54.25 93 GLU A O 1
ATOM 717 N N . ASP A 1 94 ? -25.632 -3.202 -29.635 1.00 54.19 94 ASP A N 1
ATOM 718 C CA . ASP A 1 94 ? -25.312 -3.051 -31.069 1.00 54.19 94 ASP A CA 1
ATOM 719 C C . ASP A 1 94 ? -26.136 -3.946 -32.023 1.00 54.19 94 ASP A C 1
ATOM 721 O O . ASP A 1 94 ? -25.803 -4.076 -33.201 1.00 54.19 94 ASP A O 1
ATOM 725 N N . HIS A 1 95 ? -27.221 -4.580 -31.558 1.00 52.25 95 HIS A N 1
ATOM 726 C CA . HIS A 1 95 ? -27.957 -5.555 -32.376 1.00 52.25 95 HIS A CA 1
ATOM 727 C C . HIS A 1 95 ? -29.487 -5.460 -32.276 1.00 52.25 95 HIS A C 1
ATOM 729 O O . HIS A 1 95 ? -30.136 -6.473 -32.073 1.00 52.25 95 HIS A O 1
ATOM 735 N N . ASP A 1 96 ? -30.075 -4.271 -32.449 1.00 57.84 96 ASP A N 1
ATOM 736 C CA . ASP A 1 96 ? -31.528 -4.127 -32.688 1.00 57.84 96 ASP A CA 1
ATOM 737 C C . ASP A 1 96 ? -31.878 -2.810 -33.423 1.00 57.84 96 ASP A C 1
ATOM 739 O O . ASP A 1 96 ? -32.710 -2.017 -32.985 1.00 57.84 96 ASP A O 1
ATOM 743 N N . ILE A 1 97 ? -31.251 -2.553 -34.578 1.00 56.41 97 ILE A N 1
ATOM 744 C CA . ILE A 1 97 ? -31.820 -1.649 -35.593 1.00 56.41 97 ILE A CA 1
ATOM 745 C C . ILE A 1 97 ? -31.645 -2.299 -36.964 1.00 56.41 97 ILE A C 1
ATOM 747 O O . ILE A 1 97 ? -30.632 -2.095 -37.614 1.00 56.41 97 ILE A O 1
ATOM 751 N N . ASP A 1 98 ? -32.636 -3.081 -37.383 1.00 50.97 98 ASP A N 1
ATOM 752 C CA . ASP A 1 98 ? -33.023 -3.214 -38.790 1.00 50.97 98 ASP A CA 1
ATOM 753 C C . ASP A 1 98 ? -34.502 -3.643 -38.819 1.00 50.97 98 ASP A C 1
ATOM 755 O O . ASP A 1 98 ? -34.848 -4.793 -38.536 1.00 50.97 98 ASP A O 1
ATOM 759 N N . ALA A 1 99 ? -35.374 -2.663 -39.080 1.00 51.41 99 ALA A N 1
ATOM 760 C CA . ALA A 1 99 ? -36.819 -2.796 -39.270 1.00 51.41 99 ALA A CA 1
ATOM 761 C C . ALA A 1 99 ? -37.181 -2.619 -40.749 1.00 51.41 99 ALA A C 1
ATOM 763 O O . ALA A 1 99 ? -36.514 -1.796 -41.419 1.00 51.41 99 ALA A O 1
#

Sequence (99 aa):
MSAAFREVFATASGKRVLFWMLEQCAVYQEAYAGELGNATHYTLGKQGVGRRLIAELDRIDPTLYPRLLLAIADLKATDKAAAASRAKDEEGEDHDIDA

Foldseek 3Di:
DLVVLCVLVVDPVSLVVLVVLLVQLVLVPDLPPDDDPPSSVVSVVSNVVSVVVLVVQCVSPVCRVVVSVVVVVVVVVVVVVVVVVVVVVVVPPPPPDDD

Radius of gyration: 19.63 Å; Cα contacts (8 Å, |Δi|>4): 43; chains: 1; bounding box: 61×21×53 Å

pLDDT: mean 83.78, std 12.3, range [50.97, 95.12]

Solvent-accessible surface area (backbone atoms only — not comparable to full-atom values): 5720 Å² total; per-residue (Å²): 108,63,68,60,54,54,57,44,57,67,38,72,65,42,44,52,52,51,52,54,52,32,56,74,13,42,59,90,52,77,58,80,82,70,97,46,74,70,60,27,59,56,43,49,54,35,24,51,54,31,51,51,54,51,50,52,39,38,74,67,36,71,61,49,56,63,51,48,62,54,51,48,55,56,49,53,52,50,52,51,52,55,52,55,50,52,56,53,57,64,70,65,72,83,78,83,86,87,132

Mean predicted aligned error: 8.58 Å

Secondary structure (DSSP, 8-state):
-HHHHHHHHHSHHHHHHHHHHHHHTTTTS-S--SS-HHHHHHHHHHHHHHHHHHHHHHHH-TTHHHHHHHHHHHHHHHHHHHHHHHHHHHTTSSS----